Protein AF-A0A2X2IMU0-F1 (afdb_monomer_lite)

pLDDT: mean 71.99, std 17.96, range [33.56, 92.38]

Sequence (105 aa):
MLLTLFNARRLEEGVNYSDTTRICTLKDIPILTYHGTDNEIAIHETERIAESLKKCNVNMIFHRIAGEGHGTQYLYETEPWIYEWLLIQRKTSNNNTPIKKISNN

Radius of gyration: 18.38 Å; chains: 1; bounding box: 39×50×49 Å

Foldseek 3Di:
DDFVWQFLDDPPDDPDLVHCVCVLVQQVTATETEAEPDPPDDCVSVVVSVVSNVVSNHNYDYYYHYPDHDDPPCCVVVPVVVVVVSVVSPDPPPPPPPPPPPPDD

Secondary structure (DSSP, 8-state):
-----B-SS--SS---TT--TTGGGGTTS-EEEEEE-SSSS-THHHHHHHHHHHHTT--EEEEEETT--S--TTHHHH-THHHHHHHHTS------S--------

InterPro domains:
  IPR029058 Alpha/Beta hydrolase fold [G3DSA:3.40.50.1820] (9-91)
  IPR029058 Alpha/Beta hydrolase fold [SSF53474] (15-96)

Structure (mmCIF, N/CA/C/O backbone):
data_AF-A0A2X2IMU0-F1
#
_entry.id   AF-A0A2X2IMU0-F1
#
loop_
_atom_site.group_PDB
_atom_site.id
_atom_site.type_symbol
_atom_site.label_atom_id
_atom_site.label_alt_id
_atom_site.label_comp_id
_atom_site.label_asym_id
_atom_site.label_entity_id
_atom_site.label_seq_id
_atom_site.pdbx_PDB_ins_code
_atom_site.Cartn_x
_atom_site.Cartn_y
_atom_site.Cartn_z
_atom_site.occupancy
_atom_site.B_iso_or_equiv
_atom_site.auth_seq_id
_atom_site.auth_comp_id
_atom_site.auth_asym_id
_atom_site.auth_atom_id
_atom_site.pdbx_PDB_model_num
ATOM 1 N N . MET A 1 1 ? 15.251 -1.390 0.436 1.00 36.66 1 MET A N 1
ATOM 2 C CA . MET A 1 1 ? 13.871 -1.914 0.453 1.00 36.66 1 MET A CA 1
ATOM 3 C C . MET A 1 1 ? 12.922 -0.743 0.633 1.00 36.66 1 MET A C 1
ATOM 5 O O . MET A 1 1 ? 12.819 -0.224 1.738 1.00 36.66 1 MET A O 1
ATOM 9 N N . LEU A 1 2 ? 12.324 -0.262 -0.457 1.00 35.94 2 LEU A N 1
ATOM 10 C CA . LEU A 1 2 ? 11.390 0.862 -0.427 1.00 35.94 2 LEU A CA 1
ATOM 11 C C . LEU A 1 2 ? 9.964 0.313 -0.546 1.00 35.94 2 LEU A C 1
ATOM 13 O O . LEU A 1 2 ? 9.354 0.349 -1.606 1.00 35.94 2 LEU A O 1
ATOM 17 N N . LEU A 1 3 ? 9.440 -0.236 0.551 1.00 41.47 3 LEU A N 1
ATOM 18 C CA . LEU A 1 3 ? 7.994 -0.286 0.709 1.00 41.47 3 LEU A CA 1
ATOM 19 C C . LEU A 1 3 ? 7.594 1.151 1.034 1.00 41.47 3 LEU A C 1
ATOM 21 O O . LEU A 1 3 ? 7.839 1.632 2.145 1.00 41.47 3 LEU A O 1
ATOM 25 N N . THR A 1 4 ? 7.053 1.873 0.059 1.00 49.09 4 THR A N 1
ATOM 26 C CA . THR A 1 4 ? 6.502 3.202 0.328 1.00 49.09 4 THR A CA 1
ATOM 27 C C . THR A 1 4 ? 5.176 3.000 1.060 1.00 49.09 4 THR A C 1
ATOM 29 O O . THR A 1 4 ? 4.105 2.971 0.459 1.00 49.09 4 THR A O 1
ATOM 32 N N . LEU A 1 5 ? 5.269 2.748 2.370 1.00 50.31 5 LEU A N 1
ATOM 33 C CA . LEU A 1 5 ? 4.135 2.714 3.282 1.00 50.31 5 LEU A CA 1
ATOM 34 C C . LEU A 1 5 ? 3.700 4.145 3.553 1.00 50.31 5 LEU A C 1
ATOM 36 O O 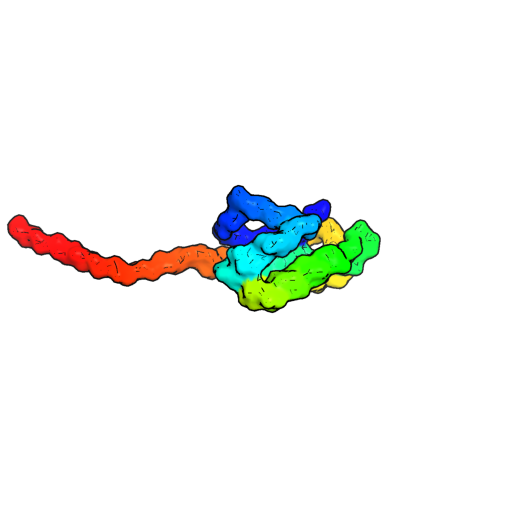. LEU A 1 5 ? 4.364 4.903 4.264 1.00 50.31 5 LEU A O 1
ATOM 40 N N . PHE A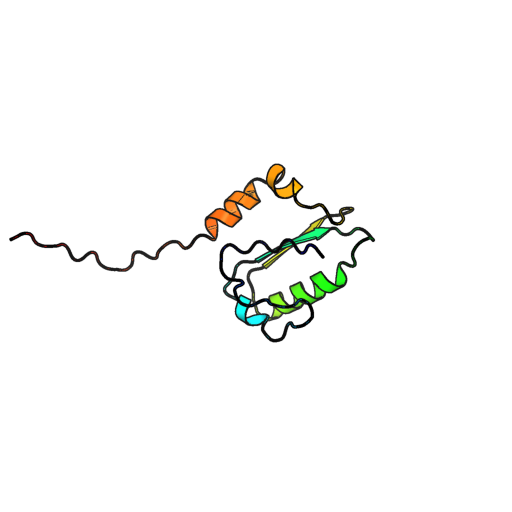 1 6 ? 2.549 4.495 3.010 1.00 52.06 6 PHE A N 1
ATOM 41 C CA . PHE A 1 6 ? 1.908 5.763 3.280 1.00 52.06 6 PHE A CA 1
ATOM 42 C C . PHE A 1 6 ? 1.133 5.690 4.589 1.00 52.06 6 PHE A C 1
ATOM 44 O O . PHE A 1 6 ? 0.025 5.165 4.625 1.00 52.06 6 PHE A O 1
ATOM 51 N N . ASN A 1 7 ? 1.719 6.221 5.667 1.00 50.12 7 ASN A N 1
ATOM 52 C CA . ASN A 1 7 ? 1.076 6.319 6.978 1.00 50.12 7 ASN A CA 1
ATOM 53 C C . ASN A 1 7 ? 0.943 7.784 7.416 1.00 50.12 7 ASN A C 1
ATOM 55 O O . ASN A 1 7 ? 1.940 8.464 7.650 1.00 50.12 7 ASN A O 1
ATOM 59 N N . ALA A 1 8 ? -0.293 8.264 7.595 1.00 42.03 8 ALA A N 1
ATOM 60 C CA . ALA A 1 8 ? -0.572 9.643 8.015 1.00 42.03 8 ALA A CA 1
ATOM 61 C C . ALA A 1 8 ? -0.382 9.907 9.525 1.00 42.03 8 ALA A C 1
ATOM 63 O O . ALA A 1 8 ? -0.404 11.066 9.947 1.00 42.03 8 ALA A O 1
ATOM 64 N N . ARG A 1 9 ? -0.182 8.882 10.370 1.00 40.78 9 ARG A N 1
ATOM 65 C CA . ARG A 1 9 ? 0.319 9.044 11.749 1.00 40.78 9 ARG A CA 1
ATOM 66 C C . ARG A 1 9 ? 0.562 7.701 12.434 1.00 40.78 9 ARG A C 1
ATOM 68 O O . ARG A 1 9 ? -0.322 6.857 12.453 1.00 40.78 9 ARG A O 1
ATOM 75 N N . ARG A 1 10 ? 1.696 7.631 13.141 1.00 37.22 10 ARG A N 1
ATOM 76 C CA . ARG A 1 10 ? 2.036 6.670 14.208 1.00 37.22 10 ARG A CA 1
ATOM 77 C C . ARG A 1 10 ? 2.546 5.293 13.757 1.00 37.22 10 ARG A C 1
ATOM 79 O O . ARG A 1 10 ? 1.993 4.265 14.118 1.00 37.22 10 ARG A O 1
ATOM 86 N N . LEU A 1 11 ? 3.709 5.296 13.109 1.00 37.88 11 LEU A N 1
ATOM 87 C CA . LEU A 1 11 ? 4.719 4.253 13.326 1.00 37.88 11 LEU A CA 1
ATOM 88 C C . LEU A 1 11 ? 5.789 4.808 14.282 1.00 37.88 11 LEU A C 1
ATOM 90 O O . LEU A 1 11 ? 6.898 5.108 13.861 1.00 37.88 11 LEU A O 1
ATOM 94 N N . GLU A 1 12 ? 5.448 5.018 15.557 1.00 33.56 12 GLU A N 1
ATOM 95 C CA . GLU A 1 12 ? 6.486 5.213 16.593 1.00 33.56 12 GLU A CA 1
ATOM 96 C C . GLU A 1 12 ? 6.981 3.883 17.177 1.00 33.56 12 GLU A C 1
ATOM 98 O O . GLU A 1 12 ? 7.912 3.864 17.971 1.00 33.56 12 GLU A O 1
ATOM 103 N N . GLU A 1 13 ? 6.435 2.752 16.727 1.00 37.34 13 GLU A N 1
ATOM 104 C CA . GLU A 1 13 ? 6.992 1.435 17.020 1.00 37.34 13 GLU A CA 1
ATOM 105 C C . GLU A 1 13 ? 7.072 0.646 15.716 1.00 37.34 13 GLU A C 1
ATOM 107 O O . GLU A 1 13 ? 6.057 0.272 15.127 1.00 37.34 13 GLU A O 1
ATOM 112 N N . GLY A 1 14 ? 8.301 0.487 15.224 1.00 42.28 14 GLY A N 1
ATOM 113 C CA . GLY A 1 14 ? 8.610 -0.160 13.959 1.00 42.28 14 GLY A CA 1
ATOM 114 C C . GLY A 1 14 ? 8.050 -1.575 13.892 1.00 42.28 14 GLY A C 1
ATOM 115 O O . GLY A 1 14 ? 8.486 -2.465 14.618 1.00 42.28 14 GLY A O 1
ATOM 116 N N . VAL A 1 15 ? 7.114 -1.790 12.970 1.00 45.22 15 VAL A N 1
ATOM 117 C CA . VAL A 1 15 ? 6.825 -3.132 12.472 1.00 45.22 15 VAL A CA 1
ATOM 118 C C . VAL A 1 15 ? 7.992 -3.496 11.564 1.00 45.22 15 VAL A C 1
ATOM 120 O O . VAL A 1 15 ? 8.132 -2.968 10.462 1.00 45.22 15 VAL A O 1
ATOM 123 N N . ASN A 1 16 ? 8.893 -4.327 12.081 1.00 50.56 16 ASN A N 1
ATOM 124 C CA . ASN A 1 16 ? 9.980 -4.885 11.296 1.00 50.56 16 ASN A CA 1
ATOM 125 C C . ASN A 1 16 ? 9.380 -5.846 10.256 1.00 50.56 16 ASN A C 1
ATOM 127 O O . ASN A 1 16 ? 8.526 -6.663 10.586 1.00 50.56 16 ASN A O 1
ATOM 131 N N . TYR A 1 17 ? 9.842 -5.773 9.009 1.00 51.38 17 TYR A N 1
ATOM 132 C CA . TYR A 1 17 ? 9.427 -6.660 7.919 1.00 51.38 17 TYR A CA 1
ATOM 133 C C . TYR A 1 17 ? 9.592 -8.140 8.287 1.00 51.38 17 TYR A C 1
ATOM 135 O O . TYR A 1 17 ? 8.745 -8.960 7.941 1.00 51.38 17 TYR A O 1
ATOM 143 N N . SER A 1 18 ? 10.625 -8.481 9.067 1.00 55.50 18 SER A N 1
ATOM 144 C CA . SER A 1 18 ? 10.846 -9.849 9.545 1.00 55.50 18 SER A CA 1
ATOM 145 C C . SER A 1 18 ? 9.984 -10.238 10.751 1.00 55.50 18 SER A C 1
ATOM 147 O O . SER A 1 18 ? 9.885 -11.422 11.058 1.00 55.50 18 SER A O 1
ATOM 149 N N . ASP A 1 19 ? 9.370 -9.274 11.444 1.00 63.34 19 ASP A N 1
ATOM 150 C CA . ASP A 1 19 ? 8.581 -9.500 12.655 1.00 63.34 19 ASP A CA 1
ATOM 151 C C . ASP A 1 19 ? 7.140 -9.000 12.487 1.00 63.34 19 ASP A C 1
ATOM 153 O O . ASP A 1 19 ? 6.769 -7.873 12.822 1.00 63.34 19 ASP A O 1
ATOM 157 N N . THR A 1 20 ? 6.294 -9.895 11.980 1.00 69.12 20 THR A N 1
ATOM 158 C CA . THR A 1 20 ? 4.857 -9.658 11.816 1.00 69.12 20 THR A CA 1
ATOM 159 C C . THR A 1 20 ? 4.055 -9.973 13.083 1.00 69.12 20 THR A C 1
ATOM 161 O O . THR A 1 20 ? 2.828 -9.992 13.022 1.00 69.12 20 THR A O 1
ATOM 164 N N . THR A 1 21 ? 4.683 -10.232 14.238 1.00 76.62 21 THR A N 1
ATOM 165 C CA . THR A 1 21 ? 3.967 -10.647 15.467 1.00 76.62 21 THR A CA 1
ATOM 166 C C . THR A 1 21 ? 2.940 -9.620 15.938 1.00 76.62 21 THR A C 1
ATOM 168 O O . THR A 1 21 ? 1.915 -9.978 16.517 1.00 76.62 21 THR A O 1
ATOM 171 N N . ARG A 1 22 ? 3.175 -8.339 15.643 1.00 78.56 22 ARG A N 1
ATOM 172 C CA . ARG A 1 22 ? 2.290 -7.227 16.009 1.00 78.56 22 ARG A CA 1
ATOM 173 C C . ARG A 1 22 ? 1.477 -6.689 14.834 1.00 78.56 22 ARG A C 1
ATOM 175 O O . ARG A 1 22 ? 0.840 -5.660 14.978 1.00 78.56 22 ARG A O 1
ATOM 182 N N . ILE A 1 23 ? 1.446 -7.367 13.688 1.00 82.38 23 ILE A N 1
ATOM 183 C CA . ILE A 1 23 ? 0.837 -6.831 12.458 1.00 82.38 23 ILE A CA 1
ATOM 184 C C . ILE A 1 23 ? -0.651 -6.472 12.610 1.00 82.38 23 ILE A C 1
ATOM 186 O O . ILE A 1 23 ? -1.118 -5.504 12.017 1.00 82.38 23 ILE A O 1
ATOM 190 N N . CYS A 1 24 ? -1.384 -7.169 13.485 1.00 85.44 24 CYS A N 1
ATOM 191 C CA . CYS A 1 24 ? -2.787 -6.855 13.760 1.00 85.44 24 CYS A CA 1
ATOM 192 C C . CYS A 1 24 ? -3.004 -5.577 14.592 1.00 85.44 24 CYS A C 1
ATOM 194 O O . CYS A 1 24 ? -4.137 -5.105 14.677 1.00 85.44 24 CYS A O 1
ATOM 196 N N . THR A 1 25 ? -1.965 -4.976 15.188 1.00 85.69 25 THR A N 1
ATOM 197 C CA . THR A 1 25 ? -2.104 -3.660 15.843 1.00 85.69 25 THR A CA 1
ATOM 198 C C . THR A 1 25 ? -2.396 -2.549 14.834 1.00 85.69 25 THR A C 1
ATOM 200 O O . THR A 1 25 ? -2.880 -1.488 15.220 1.00 85.69 25 THR A O 1
ATOM 203 N N . LEU A 1 26 ? -2.163 -2.809 13.544 1.00 82.62 26 LEU A N 1
ATOM 204 C CA . LEU A 1 26 ? -2.413 -1.886 12.442 1.00 82.62 26 LEU A CA 1
ATOM 205 C C . LEU A 1 26 ? -3.862 -1.920 11.927 1.00 82.62 26 LEU A C 1
ATOM 207 O O . LEU A 1 26 ? -4.167 -1.214 10.975 1.00 82.62 26 LEU A O 1
ATOM 211 N N . LYS A 1 27 ? -4.765 -2.719 12.519 1.00 84.50 27 LYS A N 1
ATOM 212 C CA . LYS A 1 27 ? -6.144 -2.930 12.018 1.00 84.50 27 LYS A CA 1
ATOM 213 C C . LYS A 1 27 ? -6.932 -1.638 11.749 1.00 84.50 27 LYS A C 1
ATOM 215 O O . LYS A 1 27 ? -7.702 -1.581 10.797 1.00 84.50 27 LYS A O 1
ATOM 220 N N . ASP A 1 28 ? -6.712 -0.611 12.569 1.00 83.00 28 ASP A N 1
ATOM 221 C CA . ASP A 1 28 ? -7.432 0.667 12.510 1.00 83.00 28 ASP A CA 1
ATOM 222 C C . ASP A 1 28 ? -6.643 1.739 11.735 1.00 83.00 28 ASP A C 1
ATOM 224 O O . ASP A 1 28 ? -7.047 2.902 11.685 1.00 83.00 28 ASP A O 1
ATOM 228 N N . ILE A 1 29 ? -5.494 1.369 11.162 1.00 82.25 29 ILE A N 1
ATOM 229 C CA . ILE A 1 29 ? -4.624 2.267 10.408 1.00 82.25 29 ILE A CA 1
ATOM 230 C C . ILE A 1 29 ? -4.863 2.014 8.914 1.00 82.25 29 ILE A C 1
ATOM 232 O O . ILE A 1 29 ? -4.665 0.892 8.448 1.00 82.25 29 ILE A O 1
ATOM 236 N N . PRO A 1 30 ? -5.287 3.032 8.148 1.00 85.50 30 PRO A N 1
ATOM 237 C CA . PRO A 1 30 ? -5.387 2.926 6.701 1.00 85.50 30 PRO A CA 1
ATOM 238 C C . PRO A 1 30 ? -3.980 2.813 6.107 1.00 85.50 30 PRO A C 1
ATOM 240 O O . PRO A 1 30 ? -3.113 3.636 6.402 1.00 85.50 30 PRO A O 1
ATOM 243 N N . ILE A 1 31 ? -3.757 1.805 5.265 1.00 86.94 31 ILE A N 1
ATOM 244 C CA . ILE A 1 31 ? -2.453 1.546 4.646 1.00 86.94 31 ILE A CA 1
ATOM 245 C C . ILE A 1 31 ? -2.591 1.639 3.131 1.00 86.94 31 ILE A C 1
ATOM 247 O O . ILE A 1 31 ? -3.399 0.934 2.536 1.00 86.94 31 ILE A O 1
ATOM 251 N N . LEU A 1 32 ? -1.757 2.460 2.499 1.00 87.62 32 LEU A N 1
ATOM 252 C CA . LEU A 1 32 ? -1.568 2.474 1.050 1.00 87.62 32 LEU A CA 1
ATOM 253 C C . LEU A 1 32 ? -0.134 2.037 0.744 1.00 87.62 32 LEU A C 1
ATOM 255 O O . LEU A 1 32 ? 0.819 2.501 1.373 1.00 87.62 32 LEU A O 1
ATOM 259 N N . THR A 1 33 ? 0.018 1.087 -0.174 1.00 86.62 33 THR A N 1
ATOM 260 C CA . THR A 1 33 ? 1.299 0.450 -0.493 1.00 86.62 33 THR A CA 1
ATOM 261 C C . THR A 1 33 ? 1.444 0.243 -1.990 1.00 86.62 33 THR A C 1
ATOM 263 O O . THR A 1 33 ? 0.520 -0.230 -2.649 1.00 86.62 33 THR A O 1
ATOM 266 N N . TYR A 1 34 ? 2.642 0.525 -2.493 1.00 85.81 34 TYR A N 1
ATOM 267 C CA . TYR A 1 34 ? 3.048 0.274 -3.869 1.00 85.81 34 TYR A CA 1
ATOM 268 C C . TYR A 1 34 ? 4.272 -0.633 -3.899 1.00 85.81 34 TYR A C 1
ATOM 270 O O . TYR A 1 34 ? 5.162 -0.496 -3.057 1.00 85.81 34 TYR A O 1
ATOM 278 N N . HIS A 1 35 ? 4.331 -1.530 -4.878 1.00 85.06 35 HIS A N 1
ATOM 279 C CA . HIS A 1 35 ? 5.514 -2.338 -5.148 1.00 85.06 35 HIS A CA 1
ATOM 280 C C . HIS A 1 35 ? 5.688 -2.534 -6.653 1.00 85.06 35 HIS A C 1
ATOM 282 O O . HIS A 1 35 ? 4.758 -2.967 -7.336 1.00 85.06 35 HIS A O 1
ATOM 288 N N . GLY A 1 36 ? 6.875 -2.225 -7.165 1.00 84.44 36 G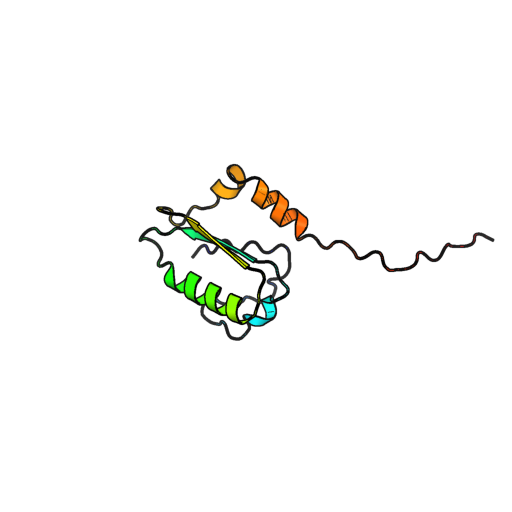LY A N 1
ATOM 289 C CA . GLY A 1 36 ? 7.247 -2.519 -8.544 1.00 84.44 36 GLY A CA 1
ATOM 290 C C . GLY A 1 36 ? 7.423 -4.025 -8.771 1.00 84.44 36 GLY A C 1
ATOM 291 O O . GLY A 1 36 ? 7.788 -4.747 -7.851 1.00 84.44 36 GLY A O 1
ATOM 292 N N . THR A 1 37 ? 7.090 -4.550 -9.945 1.00 83.94 37 THR A N 1
ATOM 293 C CA . THR A 1 37 ? 7.187 -5.997 -10.227 1.00 83.94 37 THR A CA 1
ATOM 294 C C . THR A 1 37 ? 8.371 -6.354 -11.121 1.00 83.94 37 THR A C 1
ATOM 296 O O . THR A 1 37 ? 8.293 -7.336 -11.864 1.00 83.94 37 THR A O 1
ATOM 299 N N . ASP A 1 38 ? 9.421 -5.537 -11.138 1.00 79.00 38 ASP A N 1
ATOM 300 C CA . ASP A 1 38 ? 10.659 -5.912 -11.804 1.00 79.00 38 ASP A CA 1
ATOM 301 C C . ASP A 1 38 ? 11.380 -7.065 -11.081 1.00 79.00 38 ASP A C 1
ATOM 303 O O . ASP A 1 38 ? 10.966 -7.559 -10.030 1.00 79.00 38 ASP A O 1
ATOM 307 N N . ASN A 1 39 ? 12.469 -7.532 -11.687 1.00 75.12 39 ASN A N 1
ATOM 308 C CA . ASN A 1 39 ? 13.270 -8.617 -11.127 1.00 75.12 39 ASN A CA 1
ATOM 309 C C . ASN A 1 39 ? 14.364 -8.112 -10.171 1.00 75.12 39 ASN A C 1
ATOM 311 O O . ASN A 1 39 ? 15.148 -8.926 -9.682 1.00 75.12 39 ASN A O 1
ATOM 315 N N . GLU A 1 40 ? 14.455 -6.801 -9.917 1.00 69.88 40 GLU A N 1
ATOM 316 C CA . GLU A 1 40 ? 15.455 -6.245 -9.003 1.00 69.88 40 GLU A CA 1
ATOM 317 C C . GLU A 1 40 ? 15.070 -6.499 -7.544 1.00 69.88 40 GLU A C 1
ATOM 319 O O . GLU A 1 40 ? 15.942 -6.767 -6.712 1.00 69.88 40 GLU A O 1
ATOM 324 N N . ILE A 1 41 ? 13.768 -6.454 -7.224 1.00 67.19 41 ILE A N 1
ATOM 325 C CA . ILE A 1 41 ? 13.253 -6.742 -5.880 1.00 67.19 41 ILE A CA 1
ATOM 326 C C . ILE A 1 41 ? 12.140 -7.787 -5.933 1.00 67.19 41 ILE A C 1
ATOM 328 O O . ILE A 1 41 ? 11.066 -7.570 -6.486 1.00 67.19 41 ILE A O 1
ATOM 332 N N . ALA A 1 42 ? 12.348 -8.902 -5.234 1.00 77.19 42 ALA A N 1
ATOM 333 C CA . ALA A 1 42 ? 11.327 -9.931 -5.090 1.00 77.19 42 ALA A CA 1
ATOM 334 C C . ALA A 1 42 ? 10.082 -9.406 -4.344 1.00 77.19 42 ALA A C 1
ATOM 336 O O . ALA A 1 42 ? 10.127 -9.107 -3.150 1.00 77.19 42 ALA A O 1
ATOM 337 N N . ILE A 1 43 ? 8.941 -9.388 -5.035 1.00 82.50 43 ILE A N 1
ATOM 338 C CA . ILE A 1 43 ? 7.644 -8.946 -4.494 1.00 82.50 43 ILE A CA 1
ATOM 339 C C . ILE A 1 43 ? 7.066 -9.865 -3.408 1.00 82.50 43 ILE A C 1
ATOM 341 O O . ILE A 1 43 ? 6.242 -9.428 -2.602 1.00 82.50 43 ILE A O 1
ATOM 345 N N . HIS A 1 44 ? 7.520 -11.120 -3.350 1.00 83.62 44 HIS A N 1
ATOM 346 C CA . HIS A 1 44 ? 6.985 -12.149 -2.456 1.00 83.62 44 HIS A CA 1
ATOM 347 C C . HIS A 1 44 ? 6.931 -11.702 -0.987 1.00 83.62 44 HIS A C 1
ATOM 349 O O . HIS A 1 44 ? 5.975 -12.002 -0.276 1.00 83.62 44 HIS A O 1
ATOM 355 N N . GLU A 1 45 ? 7.932 -10.953 -0.522 1.00 77.62 45 GLU A N 1
ATOM 356 C CA . GLU A 1 45 ? 7.955 -10.494 0.869 1.00 77.62 45 GLU A CA 1
ATOM 357 C C . GLU A 1 45 ? 6.870 -9.447 1.151 1.00 77.62 45 GLU A C 1
ATOM 359 O O . GLU A 1 45 ? 6.202 -9.486 2.186 1.00 77.62 45 GLU A O 1
ATOM 364 N N . THR A 1 46 ? 6.615 -8.563 0.190 1.00 82.62 46 THR A N 1
ATOM 365 C CA . THR A 1 46 ? 5.519 -7.596 0.273 1.00 82.62 46 THR A CA 1
ATOM 366 C C . THR A 1 46 ? 4.162 -8.295 0.239 1.00 82.62 46 THR A C 1
ATOM 368 O O . THR A 1 46 ? 3.268 -7.947 1.011 1.00 82.62 46 THR A O 1
ATOM 371 N N . GLU A 1 47 ? 4.009 -9.329 -0.589 1.00 87.62 47 GLU A N 1
ATOM 372 C CA . GLU A 1 47 ? 2.790 -10.146 -0.639 1.00 87.62 47 GLU A CA 1
ATOM 373 C C . GLU A 1 47 ? 2.547 -10.898 0.671 1.00 87.62 47 GLU A C 1
ATOM 375 O O . GLU A 1 47 ? 1.420 -10.920 1.169 1.00 87.62 47 GLU A O 1
ATOM 380 N N . ARG A 1 48 ? 3.603 -11.445 1.286 1.00 86.75 48 ARG A N 1
ATOM 381 C CA . ARG A 1 48 ? 3.534 -12.101 2.600 1.00 86.75 48 ARG A CA 1
ATOM 382 C C . ARG A 1 48 ? 2.997 -11.154 3.677 1.00 86.75 48 ARG A C 1
ATOM 384 O O . ARG A 1 48 ? 2.162 -11.555 4.497 1.00 86.75 48 ARG A O 1
ATOM 391 N N . ILE A 1 49 ? 3.455 -9.902 3.679 1.00 84.94 49 ILE A N 1
ATOM 392 C CA . ILE A 1 49 ? 2.993 -8.866 4.613 1.00 84.94 49 ILE A CA 1
ATOM 393 C C . ILE A 1 49 ? 1.548 -8.463 4.299 1.00 84.94 49 ILE A C 1
ATOM 395 O O . ILE A 1 49 ? 0.725 -8.423 5.215 1.00 84.94 49 ILE A O 1
ATOM 399 N N . ALA A 1 50 ? 1.210 -8.232 3.028 1.00 87.69 50 ALA A N 1
ATOM 400 C CA . ALA A 1 50 ? -0.142 -7.863 2.606 1.00 87.69 50 ALA A CA 1
ATOM 401 C C . ALA A 1 50 ? -1.180 -8.930 2.997 1.00 87.69 50 ALA A C 1
ATOM 403 O O . ALA A 1 50 ? -2.222 -8.610 3.570 1.00 87.69 50 ALA A O 1
ATOM 404 N N . GLU A 1 51 ? -0.873 -10.212 2.787 1.00 89.88 51 GLU A N 1
ATOM 405 C CA . GLU A 1 51 ? -1.737 -11.317 3.219 1.00 89.88 51 GLU A CA 1
ATOM 406 C C . GLU A 1 51 ? -1.857 -11.404 4.748 1.00 89.88 51 GLU A C 1
ATOM 408 O O . GLU A 1 51 ? -2.912 -11.755 5.279 1.00 89.88 51 GLU A O 1
ATOM 413 N N . SER A 1 52 ? -0.807 -11.041 5.485 1.00 88.00 52 SER A N 1
ATOM 414 C CA . SER A 1 52 ? -0.856 -10.985 6.950 1.00 88.00 52 SER A CA 1
ATOM 415 C C . SER A 1 52 ? -1.737 -9.831 7.452 1.00 88.00 52 SER A C 1
ATOM 417 O O . SER A 1 52 ? -2.552 -10.037 8.349 1.00 88.00 52 SER A O 1
ATOM 419 N N . LEU A 1 53 ? -1.647 -8.647 6.835 1.00 88.31 53 LEU A N 1
ATOM 420 C CA . LEU A 1 53 ? -2.521 -7.498 7.117 1.00 88.31 53 LEU A CA 1
ATOM 421 C C . LEU A 1 53 ? -3.989 -7.820 6.810 1.00 88.31 53 LEU A C 1
ATOM 423 O O . LEU A 1 53 ? -4.878 -7.524 7.611 1.00 88.31 53 LEU A O 1
ATOM 427 N N . LYS A 1 54 ? -4.238 -8.496 5.685 1.00 90.31 54 LYS A N 1
ATOM 428 C CA . LYS A 1 54 ? -5.572 -8.938 5.267 1.00 90.31 54 LYS A CA 1
ATOM 429 C C . LYS A 1 54 ? -6.216 -9.882 6.282 1.00 90.31 54 LYS A C 1
ATOM 431 O O . LYS A 1 54 ? -7.388 -9.711 6.600 1.00 90.31 54 LYS A O 1
ATOM 436 N N . LYS A 1 55 ? -5.457 -10.828 6.850 1.00 92.38 55 LYS A N 1
ATOM 437 C CA . LYS A 1 55 ? -5.936 -11.723 7.927 1.00 92.38 55 LYS A CA 1
ATOM 438 C C . LYS A 1 55 ? -6.325 -10.979 9.208 1.00 92.38 55 LYS A C 1
ATOM 440 O O . LYS A 1 55 ? -7.139 -11.483 9.973 1.00 92.38 55 LYS A O 1
ATOM 445 N N . CYS A 1 56 ? -5.753 -9.800 9.441 1.00 89.06 56 CYS A N 1
ATOM 446 C CA . CYS A 1 56 ? -6.093 -8.933 10.568 1.00 89.06 56 CYS A CA 1
ATOM 447 C C . CYS A 1 56 ? -7.232 -7.945 10.254 1.00 89.06 56 CYS A C 1
ATOM 449 O O . CYS A 1 56 ? -7.496 -7.062 11.070 1.00 89.06 56 CYS A O 1
ATOM 451 N N . ASN A 1 57 ? -7.885 -8.059 9.091 1.00 90.62 57 ASN A N 1
ATOM 452 C CA . ASN A 1 57 ? -8.920 -7.140 8.604 1.00 90.62 57 ASN A CA 1
ATOM 453 C C . ASN A 1 57 ? -8.461 -5.672 8.531 1.00 90.62 57 ASN A C 1
ATOM 455 O O . ASN A 1 57 ? -9.252 -4.756 8.751 1.00 90.62 57 ASN A O 1
ATOM 459 N N . VAL A 1 58 ? -7.182 -5.440 8.232 1.00 87.19 58 VAL A N 1
ATOM 460 C CA . VAL A 1 58 ? -6.650 -4.087 8.028 1.00 87.19 58 VAL A CA 1
ATOM 461 C C . VAL A 1 58 ? -7.228 -3.495 6.742 1.00 87.19 58 VAL A C 1
ATOM 463 O O . VAL A 1 58 ? -7.296 -4.172 5.714 1.00 87.19 58 VAL A O 1
ATOM 466 N N . ASN A 1 59 ? -7.592 -2.212 6.777 1.00 86.50 59 ASN A N 1
ATOM 467 C CA . ASN A 1 59 ? -7.975 -1.460 5.584 1.00 86.50 59 ASN A CA 1
ATOM 468 C C . ASN A 1 59 ? -6.727 -1.081 4.765 1.00 86.50 59 ASN A C 1
ATOM 470 O O . ASN A 1 59 ? -6.145 -0.009 4.949 1.00 86.50 59 ASN A O 1
ATOM 474 N N . MET A 1 60 ? -6.295 -1.998 3.899 1.00 88.00 60 MET A N 1
ATOM 475 C CA . MET A 1 60 ? -5.110 -1.848 3.057 1.00 88.00 60 MET A CA 1
ATOM 476 C C . MET A 1 60 ? -5.475 -1.739 1.573 1.00 88.00 60 MET A C 1
ATOM 478 O O . MET A 1 60 ? -6.258 -2.532 1.053 1.00 88.00 60 MET A O 1
ATOM 482 N N . ILE A 1 61 ? -4.810 -0.820 0.878 1.00 90.56 61 ILE A N 1
ATOM 483 C CA . ILE A 1 61 ? -4.758 -0.729 -0.580 1.00 90.56 61 ILE A CA 1
ATOM 484 C 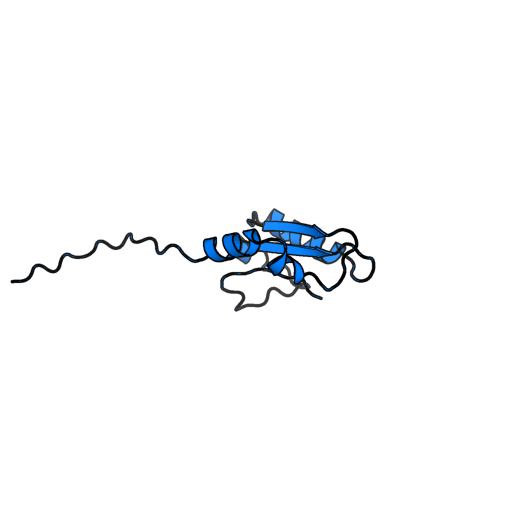C . ILE A 1 61 ? -3.342 -1.118 -1.024 1.00 90.56 61 ILE A C 1
ATOM 486 O O . ILE A 1 61 ? -2.367 -0.465 -0.645 1.00 90.56 61 ILE A O 1
ATOM 490 N N . PHE A 1 62 ? -3.224 -2.187 -1.816 1.00 89.88 62 PHE A N 1
ATOM 491 C CA . PHE A 1 62 ? -1.948 -2.676 -2.344 1.00 89.88 62 PHE A CA 1
ATOM 492 C C . PHE A 1 62 ? -1.927 -2.626 -3.875 1.00 89.88 62 PHE A C 1
ATOM 494 O O . PHE A 1 62 ? -2.671 -3.354 -4.533 1.00 89.88 62 PHE A O 1
ATOM 501 N N . HIS A 1 63 ? -1.044 -1.801 -4.434 1.00 88.81 63 HIS A N 1
ATOM 502 C CA . HIS A 1 63 ? -0.819 -1.680 -5.869 1.00 88.81 63 HIS A CA 1
ATOM 503 C C . HIS A 1 63 ? 0.492 -2.347 -6.289 1.00 88.81 63 HIS A C 1
ATOM 505 O O . HIS A 1 63 ? 1.552 -2.118 -5.702 1.00 88.81 63 HIS A O 1
ATOM 511 N N . ARG A 1 64 ? 0.413 -3.136 -7.360 1.00 88.69 64 ARG A N 1
ATOM 512 C CA . ARG A 1 64 ? 1.572 -3.665 -8.083 1.00 88.69 64 ARG A CA 1
ATOM 513 C C . ARG A 1 64 ? 1.810 -2.801 -9.317 1.00 88.69 64 ARG A C 1
ATOM 515 O O . ARG A 1 64 ? 0.850 -2.541 -10.041 1.00 88.69 64 ARG A O 1
ATOM 522 N N . ILE A 1 65 ? 3.049 -2.387 -9.569 1.00 87.81 65 ILE A N 1
ATOM 523 C CA . ILE A 1 65 ? 3.391 -1.558 -10.731 1.00 87.81 65 ILE A CA 1
ATOM 524 C C . ILE A 1 65 ? 4.272 -2.363 -11.678 1.00 87.81 65 ILE A C 1
ATOM 526 O O . ILE A 1 65 ? 5.396 -2.737 -11.343 1.00 87.81 65 ILE A O 1
ATOM 530 N N . ALA A 1 66 ? 3.724 -2.688 -12.845 1.00 85.94 66 ALA A N 1
ATOM 531 C CA . ALA A 1 66 ? 4.379 -3.570 -13.795 1.00 85.94 66 ALA A CA 1
ATOM 532 C C . ALA A 1 66 ? 5.646 -2.928 -14.374 1.00 85.94 66 ALA A C 1
ATOM 534 O O . ALA A 1 66 ? 5.591 -1.815 -14.886 1.00 85.94 66 ALA A O 1
ATOM 535 N N . GLY A 1 67 ? 6.766 -3.653 -14.325 1.00 83.25 67 GLY A N 1
ATOM 536 C CA . GLY A 1 67 ? 8.033 -3.218 -14.927 1.00 83.25 67 GLY A CA 1
ATOM 537 C C . GLY A 1 67 ? 8.791 -2.138 -14.152 1.00 83.25 67 GLY A C 1
ATOM 538 O O . GLY A 1 67 ? 9.817 -1.674 -14.637 1.00 83.25 67 GLY A O 1
ATOM 539 N N . GLU A 1 68 ? 8.315 -1.761 -12.966 1.00 80.62 68 GLU A N 1
ATOM 540 C CA . GLU A 1 68 ? 8.979 -0.791 -12.095 1.00 80.62 68 GLU A CA 1
ATOM 541 C C . GLU A 1 68 ? 9.839 -1.471 -11.030 1.00 80.62 68 GLU A C 1
ATOM 543 O O . GLU A 1 68 ? 9.504 -2.559 -10.553 1.00 80.62 68 GLU A O 1
ATOM 548 N N . GLY A 1 69 ? 10.900 -0.775 -10.624 1.00 73.19 69 GLY A N 1
ATOM 549 C CA . GLY A 1 69 ? 11.815 -1.170 -9.554 1.00 73.19 69 GLY A CA 1
ATOM 550 C C . GLY A 1 69 ? 11.730 -0.275 -8.325 1.00 73.19 69 GLY A C 1
ATOM 551 O O . GLY A 1 69 ? 10.664 -0.049 -7.754 1.00 73.19 69 GLY A O 1
ATOM 552 N N . HIS A 1 70 ? 12.877 0.253 -7.891 1.00 68.81 70 HIS A N 1
ATOM 553 C CA . HIS A 1 70 ? 13.002 1.036 -6.653 1.00 68.81 70 HIS A CA 1
ATOM 554 C C . HIS A 1 70 ? 12.321 2.420 -6.684 1.00 68.81 70 HIS A C 1
ATOM 556 O O . HIS A 1 70 ? 12.059 2.995 -5.624 1.00 68.81 70 HIS A O 1
ATOM 562 N N . GLY A 1 71 ? 12.091 2.992 -7.868 1.00 72.06 71 GLY A N 1
ATOM 563 C CA . GLY A 1 71 ? 11.688 4.388 -8.036 1.00 72.06 71 GLY A CA 1
ATOM 564 C C . GLY A 1 71 ? 10.191 4.566 -8.258 1.00 72.06 71 GLY A C 1
ATOM 565 O O . GLY A 1 71 ? 9.751 4.639 -9.394 1.00 72.06 71 GLY A O 1
ATOM 566 N N . THR A 1 72 ? 9.405 4.692 -7.188 1.00 75.56 72 THR A N 1
ATOM 567 C CA . THR A 1 72 ? 7.947 4.923 -7.280 1.00 75.56 72 THR A CA 1
ATOM 568 C C . THR A 1 72 ? 7.521 6.320 -6.826 1.00 75.56 72 THR A C 1
ATOM 570 O O . THR A 1 72 ? 6.335 6.607 -6.692 1.00 75.56 72 THR A O 1
ATOM 573 N N . GLN A 1 73 ? 8.476 7.227 -6.593 1.00 77.75 73 GLN A N 1
ATOM 574 C CA . GLN A 1 73 ? 8.192 8.587 -6.126 1.00 77.75 73 GLN A CA 1
ATOM 575 C C . GLN A 1 73 ? 7.428 9.412 -7.173 1.00 77.75 73 GLN A C 1
ATOM 577 O O . GLN A 1 73 ? 6.657 10.290 -6.806 1.00 77.75 73 GLN A O 1
ATOM 582 N N . TYR A 1 74 ? 7.572 9.112 -8.466 1.00 84.62 74 TYR A N 1
ATOM 583 C CA . TYR A 1 74 ? 6.834 9.812 -9.525 1.00 84.62 74 TYR A CA 1
ATOM 584 C C . TYR A 1 74 ? 5.307 9.682 -9.381 1.00 84.62 74 TYR A C 1
ATOM 586 O O . TYR A 1 74 ? 4.557 10.490 -9.931 1.00 84.62 74 TYR A O 1
ATOM 594 N N . LEU A 1 75 ? 4.822 8.692 -8.621 1.00 85.50 75 LEU A N 1
ATOM 595 C CA . LEU A 1 75 ? 3.399 8.531 -8.336 1.00 85.50 75 LEU A CA 1
ATOM 596 C C . LEU A 1 75 ? 2.806 9.756 -7.641 1.00 85.50 75 LEU A C 1
ATOM 598 O O . LEU A 1 75 ? 1.660 10.089 -7.896 1.00 85.50 75 LEU A O 1
ATOM 602 N N . TYR A 1 76 ? 3.571 10.487 -6.825 1.00 81.38 76 TYR A N 1
ATOM 603 C CA . TYR A 1 76 ? 3.063 11.734 -6.247 1.00 81.38 76 TYR A CA 1
ATOM 604 C C . TYR A 1 76 ? 2.714 12.773 -7.314 1.00 81.38 76 TYR A C 1
ATOM 606 O O . TYR A 1 76 ? 1.776 13.542 -7.148 1.00 81.38 76 TYR A O 1
ATOM 614 N N . GLU A 1 77 ? 3.467 12.804 -8.409 1.00 86.12 77 GLU A N 1
ATOM 615 C CA . GLU A 1 77 ? 3.281 13.782 -9.480 1.00 86.12 77 GLU A CA 1
ATOM 616 C C . GLU A 1 77 ? 2.205 13.337 -10.476 1.00 86.12 77 GLU A C 1
ATOM 618 O O . GLU A 1 77 ? 1.496 14.168 -11.041 1.00 86.12 77 GLU A O 1
ATOM 623 N N . THR A 1 78 ? 2.080 12.026 -10.684 1.00 89.75 78 THR A N 1
ATOM 624 C CA . THR A 1 78 ? 1.224 11.430 -11.722 1.00 89.75 78 THR A CA 1
ATOM 625 C C . THR A 1 78 ? -0.136 10.965 -11.209 1.00 89.75 78 THR A C 1
ATOM 627 O O . THR A 1 78 ? -1.081 10.901 -11.990 1.00 89.75 78 THR A O 1
ATOM 630 N N . GLU A 1 79 ? -0.271 10.724 -9.902 1.00 89.75 79 GLU A N 1
ATOM 631 C CA . GLU A 1 79 ? -1.487 10.225 -9.258 1.00 89.75 79 GLU A CA 1
ATOM 632 C C . GLU A 1 79 ? -1.975 11.208 -8.169 1.00 89.75 79 GLU A C 1
ATOM 634 O O . GLU A 1 79 ? -1.787 10.972 -6.970 1.00 89.75 79 GLU A O 1
ATOM 639 N N . PRO A 1 80 ? -2.640 12.326 -8.542 1.00 88.38 80 PRO A N 1
ATOM 640 C CA . PRO A 1 80 ? -3.052 13.372 -7.596 1.00 88.38 80 PRO A CA 1
ATOM 641 C C . PRO A 1 80 ? -3.948 12.876 -6.456 1.00 88.38 80 PRO A C 1
ATOM 643 O O . PRO A 1 80 ? -3.930 13.433 -5.356 1.00 88.38 80 PRO A O 1
ATOM 646 N N . TRP A 1 81 ? -4.700 11.797 -6.690 1.00 88.94 81 TRP A N 1
ATOM 647 C CA . TRP A 1 81 ? -5.561 11.179 -5.685 1.00 88.94 81 TRP A CA 1
ATOM 648 C C . TRP A 1 81 ? -4.773 10.662 -4.475 1.00 88.94 81 TRP A C 1
ATOM 650 O O . TRP A 1 81 ? -5.341 10.560 -3.391 1.00 88.94 81 TRP A O 1
ATOM 660 N N . ILE A 1 82 ? -3.471 10.373 -4.609 1.00 87.50 82 ILE A N 1
ATOM 661 C CA . ILE A 1 82 ? -2.625 9.973 -3.477 1.00 87.50 82 ILE A CA 1
ATOM 662 C C . ILE A 1 82 ? -2.598 11.088 -2.429 1.00 87.50 82 ILE A C 1
ATOM 664 O O . ILE A 1 82 ? -2.717 10.816 -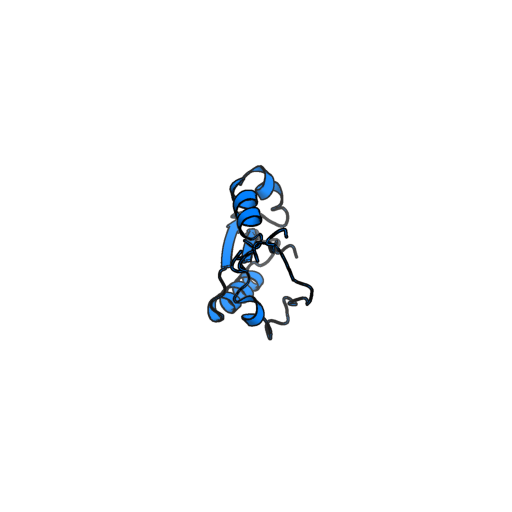1.232 1.00 87.50 82 ILE A O 1
ATOM 668 N N . TYR A 1 83 ? -2.507 12.351 -2.857 1.00 85.38 83 TYR A N 1
ATOM 669 C CA . TYR A 1 83 ? -2.576 13.486 -1.940 1.00 85.38 83 TYR A CA 1
ATOM 670 C C . TYR A 1 83 ? -3.949 13.607 -1.287 1.00 85.38 83 TYR A C 1
ATOM 672 O O . TYR A 1 83 ? -4.031 13.814 -0.077 1.00 85.38 83 TYR A O 1
ATOM 680 N N . GLU A 1 84 ? -5.025 13.441 -2.053 1.00 87.25 84 GLU A N 1
ATOM 681 C CA . GLU A 1 84 ? -6.388 13.459 -1.514 1.00 87.25 84 GLU A CA 1
ATOM 682 C C . GLU A 1 84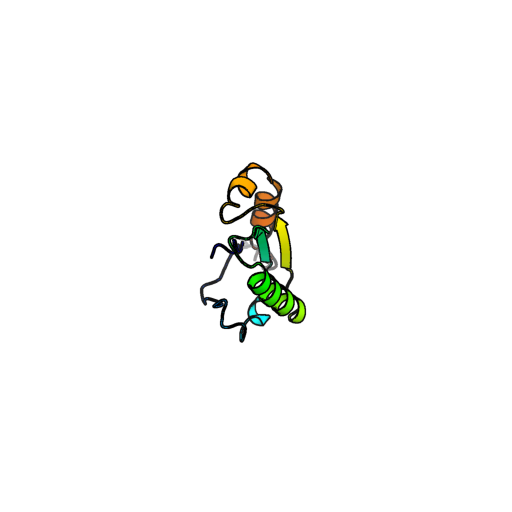 ? -6.582 12.356 -0.468 1.00 87.25 84 GLU A C 1
ATOM 684 O O . GLU A 1 84 ? -7.056 12.617 0.640 1.00 87.25 84 GLU A O 1
ATOM 689 N N . TRP A 1 85 ? -6.127 11.141 -0.778 1.00 87.94 85 TRP A N 1
ATOM 690 C CA . TRP A 1 85 ? -6.165 9.999 0.125 1.00 87.94 85 TRP A CA 1
ATOM 691 C C . TRP A 1 85 ? -5.402 10.292 1.417 1.00 87.94 85 TRP A C 1
ATOM 693 O O . TRP A 1 85 ? -5.958 10.097 2.498 1.00 87.94 85 TRP A O 1
ATOM 703 N N . LEU A 1 86 ? -4.176 10.821 1.327 1.00 84.31 86 LEU A N 1
ATOM 704 C CA . LEU A 1 86 ? -3.367 11.209 2.488 1.00 84.31 86 LEU A CA 1
ATOM 705 C C . LEU A 1 86 ? -4.065 12.272 3.350 1.00 84.31 86 LEU A C 1
ATOM 707 O O . LEU A 1 86 ? -4.053 12.177 4.580 1.00 84.31 86 LEU A O 1
ATOM 711 N N . LEU A 1 87 ? -4.692 13.272 2.722 1.00 84.56 87 LEU A N 1
ATOM 712 C CA . LEU A 1 87 ? -5.394 14.355 3.413 1.00 84.56 87 LEU A CA 1
ATOM 713 C C . LEU A 1 87 ? -6.659 13.871 4.135 1.00 84.56 87 LEU A C 1
ATOM 715 O O . LEU A 1 87 ? -6.944 14.357 5.233 1.00 84.56 87 LEU A O 1
ATOM 719 N N . ILE A 1 88 ? -7.382 12.898 3.572 1.00 84.69 88 ILE A N 1
ATOM 720 C CA . ILE A 1 88 ? -8.569 12.288 4.199 1.00 84.69 88 ILE A CA 1
ATOM 721 C C . ILE A 1 88 ? -8.201 11.536 5.482 1.00 84.69 88 ILE A C 1
ATOM 723 O O . ILE A 1 88 ? -8.976 11.544 6.436 1.00 84.69 88 ILE A O 1
ATOM 727 N N . GLN A 1 89 ? -7.005 10.942 5.557 1.00 80.50 89 GLN A N 1
ATOM 728 C CA . GLN A 1 89 ? -6.578 10.210 6.757 1.00 80.50 89 GLN A CA 1
ATOM 729 C C . GLN A 1 89 ? -6.274 11.138 7.949 1.00 80.50 89 GLN A C 1
ATOM 731 O O . GLN A 1 89 ? -6.006 10.677 9.065 1.00 80.50 89 GLN A O 1
ATOM 736 N N . ARG A 1 90 ? -6.323 12.466 7.757 1.00 71.00 90 ARG A N 1
ATOM 737 C CA . ARG A 1 90 ? -6.255 13.431 8.854 1.00 71.00 90 ARG A CA 1
ATOM 738 C C . ARG A 1 90 ? -7.505 13.290 9.720 1.00 71.00 90 ARG A C 1
ATOM 740 O O . ARG A 1 90 ? -8.618 13.471 9.246 1.00 71.00 90 ARG A O 1
ATOM 747 N N . LYS A 1 91 ? -7.297 13.057 11.019 1.00 57.31 91 LYS A N 1
ATOM 748 C CA . LYS A 1 91 ? -8.340 13.019 12.056 1.00 57.31 91 LYS A CA 1
ATOM 749 C C . LYS A 1 91 ? -9.373 14.138 11.826 1.00 57.31 91 LYS A C 1
ATOM 751 O O . LYS A 1 91 ? -9.071 15.309 12.063 1.00 57.31 91 LYS A O 1
ATOM 756 N N . THR A 1 92 ? -10.594 13.800 11.419 1.00 54.00 92 THR A N 1
ATOM 757 C CA . THR A 1 92 ? -11.748 14.637 11.743 1.00 54.00 92 THR A CA 1
ATOM 758 C C . THR A 1 92 ? -11.839 14.610 13.261 1.00 54.00 92 THR A C 1
ATOM 760 O O . THR A 1 92 ? -12.086 13.569 13.869 1.00 54.00 92 THR A O 1
ATOM 763 N N . SER A 1 93 ? -11.543 15.735 13.914 1.00 51.28 93 SER A N 1
ATOM 764 C CA . SER A 1 93 ? -11.929 15.900 15.310 1.00 51.28 93 SER A CA 1
ATOM 765 C C . SER A 1 93 ? -13.436 15.675 15.370 1.00 51.28 93 SER A C 1
ATOM 767 O O . SER A 1 93 ? -14.200 16.487 14.856 1.00 51.28 93 SER A O 1
ATOM 769 N N . ASN A 1 94 ? -13.867 14.555 15.951 1.00 49.12 94 ASN A N 1
ATOM 770 C CA . ASN A 1 94 ? -15.250 14.388 16.373 1.00 49.12 94 ASN A CA 1
ATOM 771 C C . ASN A 1 94 ? -15.534 15.507 17.380 1.00 49.12 94 ASN A C 1
ATOM 773 O O . ASN A 1 94 ? -15.162 15.408 18.549 1.00 49.12 94 ASN A O 1
ATOM 777 N N . ASN A 1 95 ? -16.155 16.590 16.916 1.00 48.16 95 ASN A N 1
ATOM 778 C CA . ASN A 1 95 ? -16.589 17.727 17.724 1.00 48.16 95 ASN A CA 1
ATOM 779 C C . ASN A 1 95 ? -17.836 17.358 18.548 1.00 48.16 95 ASN A C 1
ATOM 781 O O . ASN A 1 95 ? -18.849 18.046 18.493 1.00 48.16 95 ASN A O 1
ATOM 785 N N . ASN A 1 96 ? -17.769 16.272 19.322 1.00 47.34 96 ASN A N 1
ATOM 786 C CA . ASN A 1 96 ? -18.849 15.852 20.220 1.00 47.34 96 ASN A CA 1
ATOM 787 C C . ASN A 1 96 ? -18.668 16.385 21.648 1.00 47.34 96 ASN A C 1
ATOM 789 O O . ASN A 1 96 ? -19.350 15.933 22.564 1.00 47.34 96 ASN A O 1
ATOM 793 N N . THR A 1 97 ? -17.781 17.357 21.863 1.00 47.94 97 THR A N 1
ATOM 794 C CA . THR A 1 97 ? -17.749 18.102 23.123 1.00 47.94 97 THR A CA 1
ATOM 795 C C . THR A 1 97 ? -18.811 19.200 23.047 1.00 47.94 97 THR A C 1
ATOM 797 O O . THR A 1 97 ? -18.674 20.094 22.208 1.00 47.94 97 THR A O 1
ATOM 800 N N . PRO A 1 98 ? -19.866 19.185 23.886 1.00 46.91 98 PRO A N 1
ATOM 801 C CA . PRO A 1 98 ? -20.819 20.282 23.927 1.00 46.91 98 PRO A CA 1
ATOM 802 C C . PRO A 1 98 ? -20.057 21.552 24.293 1.00 46.91 98 PRO A C 1
ATOM 804 O O . PRO A 1 98 ? -19.419 21.617 25.347 1.00 46.91 98 PRO A O 1
ATOM 807 N N . ILE A 1 99 ? -20.106 22.563 23.426 1.00 58.38 99 ILE A N 1
ATOM 808 C CA . ILE A 1 99 ? -19.635 23.901 23.770 1.00 58.38 99 ILE A CA 1
ATOM 809 C C . ILE A 1 99 ? -20.484 24.343 24.964 1.00 58.38 99 ILE A C 1
ATOM 811 O O . ILE A 1 99 ? -21.669 24.643 24.807 1.00 58.38 99 ILE A O 1
ATOM 815 N N . LYS A 1 100 ? -19.904 24.362 26.172 1.00 52.72 100 LYS A N 1
ATOM 816 C CA . LYS A 1 100 ? -20.498 25.098 27.289 1.00 52.72 100 LYS A CA 1
ATOM 817 C C . LYS A 1 100 ? -20.591 26.546 26.823 1.00 52.72 100 LYS A C 1
ATOM 819 O O . LYS A 1 100 ? -19.574 27.229 26.735 1.00 52.72 100 LYS A O 1
ATOM 824 N N . LYS A 1 101 ? -21.802 26.994 26.481 1.00 47.31 101 LYS A N 1
ATOM 825 C CA . LYS A 1 101 ? -22.089 28.418 26.323 1.00 47.31 101 LYS A CA 1
ATOM 826 C C . LYS A 1 101 ? -21.698 29.072 27.642 1.00 47.31 101 LYS A C 1
ATOM 828 O O . LYS A 1 101 ? -22.308 28.792 28.671 1.00 47.31 101 LYS A O 1
ATOM 833 N N . ILE A 1 102 ? -20.644 29.875 27.615 1.00 54.19 102 ILE A N 1
ATOM 834 C CA . ILE A 1 102 ? -20.317 30.772 28.714 1.00 54.19 102 ILE A CA 1
ATOM 835 C C . ILE A 1 102 ? -21.479 31.766 28.753 1.00 54.19 102 ILE A C 1
ATOM 837 O O . ILE A 1 102 ? -21.664 32.531 27.806 1.00 54.19 102 ILE A O 1
ATOM 841 N N . SER A 1 103 ? -22.333 31.680 29.777 1.00 52.22 103 SER A N 1
ATOM 842 C CA . SER A 1 103 ? -23.274 32.759 30.054 1.00 52.22 103 SER A CA 1
ATOM 843 C C . SER A 1 103 ? -22.459 33.899 30.641 1.00 52.22 103 SER A C 1
ATOM 845 O O . SER A 1 103 ? -21.884 33.762 31.722 1.00 52.22 103 SER A O 1
ATOM 847 N N . ASN A 1 104 ? -22.377 34.999 29.908 1.00 49.78 104 ASN A N 1
ATOM 848 C CA . ASN A 1 104 ? -21.867 36.240 30.460 1.00 49.78 104 ASN A CA 1
ATOM 849 C C . ASN A 1 104 ? -22.917 36.754 31.455 1.00 49.78 104 ASN A C 1
ATOM 851 O O . ASN A 1 104 ? -24.060 36.986 31.054 1.00 49.78 104 ASN A O 1
ATOM 855 N N . ASN A 1 105 ? -22.530 36.854 32.728 1.00 50.72 105 ASN A N 1
ATOM 856 C CA . ASN A 1 105 ? -23.190 37.722 33.704 1.00 50.72 105 ASN A CA 1
ATOM 857 C C . ASN A 1 105 ? -22.699 39.155 33.508 1.00 50.72 105 ASN A C 1
ATOM 859 O O . ASN A 1 105 ? -21.490 39.307 33.214 1.00 50.72 105 ASN A O 1
#

Organism: Sphingobacterium multivorum (NCBI:txid28454)